Protein AF-A0A9Q3KS85-F1 (afdb_monomer_lite)

Radius of gyration: 20.5 Å; chains: 1; bounding box: 50×27×51 Å

Secondary structure (DSSP, 8-state):
-HHHHHHHHHHTGGGS--SSS-TT--TT-PPP---SSPSSPS----PPPPPPPHHHHHHHHHHHHHHHHTTSS---S--

Structure (mmCIF, N/CA/C/O backbone):
data_AF-A0A9Q3KS85-F1
#
_entry.id   AF-A0A9Q3KS85-F1
#
loop_
_atom_site.group_PDB
_atom_site.id
_atom_site.type_symbol
_atom_site.label_atom_id
_atom_site.label_alt_id
_atom_site.label_comp_id
_atom_site.label_asym_id
_atom_site.label_entity_id
_atom_site.label_seq_id
_atom_site.pdbx_PDB_ins_code
_atom_site.Cartn_x
_atom_site.Cartn_y
_atom_site.Cartn_z
_atom_site.occupancy
_atom_site.B_iso_or_equiv
_atom_site.auth_seq_id
_atom_site.auth_comp_id
_atom_site.auth_asym_id
_atom_site.auth_atom_id
_atom_site.pdbx_PDB_model_num
ATOM 1 N N . MET A 1 1 ? -32.023 8.428 21.811 1.00 69.00 1 MET A N 1
ATOM 2 C CA . MET A 1 1 ? -31.522 8.697 20.436 1.00 69.00 1 MET A CA 1
ATOM 3 C C . MET A 1 1 ? -30.014 8.456 20.336 1.00 69.00 1 MET A C 1
ATOM 5 O O . MET A 1 1 ? -29.604 7.675 19.492 1.00 69.00 1 MET A O 1
ATOM 9 N N . LYS A 1 2 ? -29.210 9.035 21.242 1.00 85.50 2 LYS A N 1
ATOM 10 C CA . LYS A 1 2 ? -27.751 8.837 21.323 1.00 85.50 2 LYS A CA 1
ATOM 11 C C . LYS A 1 2 ? -27.328 7.369 21.507 1.00 85.50 2 LYS A C 1
ATOM 13 O O . LYS A 1 2 ? -26.437 6.906 20.813 1.00 85.50 2 LYS A O 1
ATOM 18 N N . GLU A 1 3 ? -28.026 6.627 22.365 1.00 93.25 3 GLU A N 1
ATOM 19 C CA . GLU A 1 3 ? -27.763 5.195 22.592 1.00 93.25 3 GLU A CA 1
ATOM 20 C C . GLU A 1 3 ? -27.958 4.362 21.324 1.00 93.25 3 GLU A C 1
ATOM 22 O O . GLU A 1 3 ? -27.070 3.610 20.952 1.00 93.25 3 GLU A O 1
ATOM 27 N N . LYS A 1 4 ? -29.062 4.574 20.592 1.00 93.50 4 LYS A N 1
ATOM 28 C CA . LYS A 1 4 ? -29.324 3.883 19.317 1.00 93.50 4 LYS A CA 1
ATOM 29 C C . LYS A 1 4 ? -28.245 4.158 18.267 1.00 93.50 4 LYS A C 1
ATOM 31 O O . LYS A 1 4 ? -27.910 3.264 17.500 1.00 93.50 4 LYS A O 1
ATOM 36 N N . LEU A 1 5 ? -27.718 5.383 18.230 1.00 92.50 5 LEU A N 1
ATOM 37 C CA . LEU A 1 5 ? -26.626 5.741 17.327 1.00 92.50 5 LEU A CA 1
ATOM 38 C C . LEU A 1 5 ? -25.333 5.007 17.700 1.00 92.50 5 LEU A C 1
ATOM 40 O O . LEU A 1 5 ? -24.698 4.431 16.826 1.00 92.50 5 LEU A O 1
ATOM 44 N N . ILE A 1 6 ? -24.962 4.990 18.981 1.00 94.56 6 ILE A N 1
ATOM 45 C CA . ILE A 1 6 ? -23.773 4.265 19.455 1.00 94.56 6 ILE A CA 1
ATOM 46 C C . ILE A 1 6 ? -23.897 2.773 19.133 1.00 94.56 6 ILE A C 1
ATOM 48 O O . ILE A 1 6 ? -22.956 2.174 18.623 1.00 94.56 6 ILE A O 1
ATOM 52 N N . ASP A 1 7 ? -25.077 2.203 19.358 1.00 95.94 7 ASP A N 1
ATOM 53 C CA . ASP A 1 7 ? -25.367 0.799 19.086 1.00 95.94 7 ASP A CA 1
ATOM 54 C C . ASP A 1 7 ? -25.225 0.462 17.590 1.00 95.94 7 ASP A C 1
ATOM 56 O O . ASP A 1 7 ? -24.670 -0.573 17.220 1.00 95.94 7 ASP A O 1
ATOM 60 N N . LEU A 1 8 ? -25.672 1.368 16.712 1.00 94.69 8 LEU A N 1
ATOM 61 C CA . LEU A 1 8 ? -25.516 1.244 15.262 1.00 94.69 8 LEU A CA 1
ATOM 62 C C . LEU A 1 8 ? -24.047 1.340 14.827 1.00 94.69 8 LEU A C 1
ATOM 64 O O . LEU A 1 8 ? -23.596 0.527 14.017 1.00 94.69 8 LEU A O 1
ATOM 68 N N . LEU A 1 9 ? -23.304 2.312 15.362 1.00 92.50 9 LEU A N 1
ATOM 69 C CA . LEU A 1 9 ? -21.883 2.499 15.062 1.00 92.50 9 LEU A CA 1
ATOM 70 C C . LEU A 1 9 ? -21.059 1.294 15.523 1.00 92.50 9 LEU A C 1
ATOM 72 O O . LEU A 1 9 ? -20.205 0.818 14.784 1.00 92.50 9 LEU A O 1
ATOM 76 N N . PHE A 1 10 ? -21.362 0.752 16.704 1.00 92.12 10 PHE A N 1
ATOM 77 C CA . PHE A 1 10 ? -20.679 -0.423 17.235 1.00 92.12 10 PHE A CA 1
ATOM 78 C C . PHE A 1 10 ? -20.958 -1.680 16.400 1.00 92.12 10 PHE A C 1
ATOM 80 O O . PHE A 1 10 ? -20.035 -2.436 16.094 1.00 92.12 10 PHE A O 1
ATOM 87 N N . LYS A 1 11 ? -22.211 -1.881 15.968 1.00 95.94 11 LYS A N 1
ATOM 88 C CA . LYS A 1 11 ? -22.588 -2.974 15.051 1.00 95.94 11 LYS A CA 1
ATOM 89 C C . LYS A 1 11 ? -21.913 -2.845 13.687 1.00 95.94 11 LYS A C 1
ATOM 91 O O . LYS A 1 11 ? -21.528 -3.851 13.103 1.00 95.94 11 LYS A O 1
ATOM 96 N N . SER A 1 12 ? -21.736 -1.615 13.211 1.00 92.44 12 SER A N 1
ATOM 97 C CA . SER A 1 12 ? -21.151 -1.309 11.900 1.00 92.44 12 SER A CA 1
ATOM 98 C C . SER A 1 12 ? -19.651 -1.014 11.964 1.00 92.44 12 SER A C 1
ATOM 100 O O . SER A 1 12 ? -19.111 -0.463 11.013 1.00 92.44 12 SER A O 1
ATOM 102 N N . LYS A 1 13 ? -18.960 -1.354 13.061 1.00 87.88 13 LYS A N 1
ATOM 103 C CA . LYS A 1 13 ? -17.551 -0.982 13.277 1.00 87.88 13 LYS A CA 1
ATOM 104 C C . LYS A 1 13 ? -16.616 -1.399 12.130 1.00 87.88 13 LYS A C 1
ATOM 106 O O . LYS A 1 13 ? -15.710 -0.651 11.800 1.00 87.88 13 LYS A O 1
ATOM 111 N N . ASN A 1 14 ? -16.896 -2.533 11.481 1.00 84.69 14 ASN A N 1
ATOM 112 C CA . ASN A 1 14 ? -16.107 -3.059 10.361 1.00 84.69 14 ASN A CA 1
ATOM 113 C C . ASN A 1 14 ? -16.324 -2.285 9.044 1.00 84.69 14 ASN A C 1
ATOM 115 O O . ASN A 1 14 ? -15.642 -2.545 8.062 1.00 84.69 14 ASN A O 1
ATOM 119 N N . ALA A 1 15 ? -17.307 -1.381 8.983 1.00 84.81 15 ALA A N 1
ATOM 120 C CA . ALA A 1 15 ? -17.527 -0.510 7.827 1.00 84.81 15 ALA A CA 1
ATOM 121 C C . ALA A 1 15 ? -16.631 0.742 7.857 1.00 84.81 15 ALA A C 1
ATOM 123 O O . ALA A 1 15 ? -16.614 1.507 6.894 1.00 84.81 15 ALA A O 1
ATOM 124 N N . PHE A 1 16 ? -15.915 0.977 8.960 1.00 84.62 16 PHE A N 1
ATOM 125 C CA . PHE A 1 16 ? -15.000 2.101 9.118 1.00 84.62 16 PHE A CA 1
ATOM 126 C C . PHE A 1 16 ? -13.565 1.629 8.908 1.00 84.62 16 PHE A C 1
ATOM 128 O O . PHE A 1 16 ? -13.174 0.586 9.420 1.00 84.62 16 PHE A O 1
ATOM 135 N N . SER A 1 17 ? -12.771 2.420 8.186 1.00 76.94 17 SER A N 1
ATOM 136 C CA . SER A 1 17 ? -11.348 2.134 8.011 1.00 76.94 17 SER A CA 1
ATOM 137 C C . SER A 1 17 ? -10.614 2.309 9.337 1.00 76.94 17 SER A C 1
ATOM 139 O O . SER A 1 17 ? -10.775 3.331 10.009 1.00 76.94 17 SER A O 1
ATOM 141 N N . THR A 1 18 ? -9.766 1.345 9.677 1.00 77.06 18 THR A N 1
ATOM 142 C CA . THR A 1 18 ? -8.799 1.456 10.773 1.00 77.06 18 THR A CA 1
ATOM 143 C C . THR A 1 18 ? -7.375 1.438 10.223 1.00 77.06 18 THR A C 1
ATOM 145 O O . THR A 1 18 ? -7.152 1.117 9.059 1.00 77.06 18 THR A O 1
ATOM 148 N N . ASP A 1 19 ? -6.403 1.795 11.056 1.00 72.44 19 ASP A N 1
ATOM 149 C CA . ASP A 1 19 ? -4.966 1.712 10.770 1.00 72.44 19 ASP A CA 1
ATOM 150 C C . ASP A 1 19 ? -4.405 0.281 10.897 1.00 72.44 19 ASP A C 1
ATOM 152 O O . ASP A 1 19 ? -3.216 0.058 10.688 1.00 72.44 19 ASP A O 1
ATOM 156 N N . LYS A 1 20 ? -5.251 -0.693 11.257 1.00 72.75 20 LYS A N 1
ATOM 157 C CA . LYS A 1 20 ? -4.858 -2.080 11.563 1.00 72.75 20 LYS A CA 1
ATOM 158 C C . LYS A 1 20 ? -5.350 -3.097 10.546 1.00 72.75 20 LYS A C 1
ATOM 160 O O . LYS A 1 20 ? -4.970 -4.263 10.625 1.00 72.75 20 LYS A O 1
ATOM 165 N N . GLU A 1 21 ? -6.222 -2.681 9.639 1.00 75.75 21 GLU A N 1
ATOM 166 C CA . GLU A 1 21 ? -6.844 -3.555 8.653 1.00 75.75 21 GLU A CA 1
ATOM 167 C C . GLU A 1 21 ? -6.307 -3.213 7.260 1.00 75.75 21 GLU A C 1
ATOM 169 O O . GLU A 1 21 ? -6.203 -2.032 6.919 1.00 75.75 21 GLU A O 1
ATOM 174 N N . PRO A 1 22 ? -5.950 -4.217 6.441 1.00 75.31 22 PRO A N 1
ATOM 175 C CA . PRO A 1 22 ? -5.374 -3.971 5.128 1.00 75.31 22 PRO A CA 1
ATOM 176 C C . PRO A 1 22 ? -6.372 -3.245 4.220 1.00 75.31 22 PRO A C 1
ATOM 178 O O . PRO A 1 22 ? -7.501 -3.698 4.009 1.00 75.31 22 PRO A O 1
ATOM 181 N N . ILE A 1 23 ? -5.935 -2.128 3.639 1.00 71.38 23 ILE A N 1
ATOM 182 C CA . ILE A 1 23 ? -6.735 -1.348 2.695 1.00 71.38 23 ILE A CA 1
ATOM 183 C C . ILE A 1 23 ? -6.600 -2.023 1.332 1.00 71.38 23 ILE A C 1
ATOM 185 O O . ILE A 1 23 ? -5.619 -1.820 0.625 1.00 71.38 23 ILE A O 1
ATOM 189 N N . GLY A 1 24 ? -7.582 -2.838 0.949 1.00 63.34 24 GLY A N 1
ATOM 190 C CA . GLY A 1 24 ? -7.672 -3.340 -0.427 1.00 63.34 24 GLY A CA 1
ATOM 191 C C . GLY A 1 24 ? -7.551 -4.848 -0.615 1.00 63.34 24 GLY A C 1
ATOM 192 O O . GLY A 1 24 ? -7.521 -5.297 -1.755 1.00 63.34 24 GLY A O 1
ATOM 193 N N . ALA A 1 25 ? -7.587 -5.653 0.451 1.00 63.84 25 ALA A N 1
ATOM 194 C CA . ALA A 1 25 ? -7.791 -7.102 0.334 1.00 63.84 25 ALA A CA 1
ATOM 195 C C . ALA A 1 25 ? -9.268 -7.455 0.027 1.00 63.84 25 ALA A C 1
ATOM 197 O O . ALA A 1 25 ? -9.848 -8.350 0.641 1.00 63.84 25 ALA A O 1
ATOM 198 N N . ILE A 1 26 ? -9.904 -6.714 -0.889 1.00 69.94 26 ILE A N 1
ATOM 199 C CA . ILE A 1 26 ? -11.277 -6.979 -1.324 1.00 69.94 26 ILE A CA 1
ATOM 200 C C . ILE A 1 26 ? -11.214 -8.030 -2.428 1.00 69.94 26 ILE A C 1
ATOM 202 O O . ILE A 1 26 ? -10.779 -7.756 -3.545 1.00 69.94 26 ILE A O 1
ATOM 206 N N . PHE A 1 27 ? -11.640 -9.240 -2.090 1.00 70.31 27 PHE A N 1
ATOM 207 C CA . PHE A 1 27 ? -11.701 -10.360 -3.021 1.00 70.31 27 PHE A CA 1
ATOM 208 C C . PHE A 1 27 ? -12.645 -10.055 -4.196 1.00 70.31 27 PHE A C 1
ATOM 210 O O . PHE A 1 27 ? -13.757 -9.569 -3.977 1.00 70.31 27 PHE A O 1
ATOM 217 N N . GLY A 1 28 ? -12.224 -10.366 -5.426 1.00 79.56 28 GLY A N 1
ATOM 218 C CA . GLY A 1 28 ? -13.052 -10.224 -6.632 1.00 79.56 28 GLY A CA 1
ATOM 219 C C . GLY A 1 28 ? -12.920 -8.889 -7.375 1.00 79.56 28 GLY A C 1
ATOM 220 O O . GLY A 1 28 ? -13.650 -8.660 -8.338 1.00 79.56 28 GLY A O 1
ATOM 221 N N . HIS A 1 29 ? -12.016 -8.006 -6.939 1.00 80.50 29 HIS A N 1
ATOM 222 C CA . HIS A 1 29 ? -11.696 -6.736 -7.609 1.00 80.50 29 HIS A CA 1
ATOM 223 C C . HIS A 1 29 ? -10.298 -6.732 -8.245 1.00 80.50 29 HIS A C 1
ATOM 225 O O . HIS A 1 29 ? -9.704 -5.675 -8.466 1.00 80.50 29 HIS A O 1
ATOM 231 N N . GLU A 1 30 ? -9.748 -7.907 -8.531 1.00 84.88 30 GLU A N 1
ATOM 232 C CA . GLU A 1 30 ? -8.473 -8.043 -9.215 1.00 84.88 30 GLU A CA 1
ATOM 233 C C . GLU A 1 30 ? -8.578 -7.489 -10.645 1.00 84.88 30 GLU A C 1
ATOM 235 O O . GLU A 1 30 ? -9.509 -7.796 -11.390 1.00 84.88 30 GLU A O 1
ATOM 240 N N . VAL A 1 31 ? -7.610 -6.661 -11.041 1.00 86.06 31 VAL A N 1
ATOM 241 C CA . VAL A 1 31 ? -7.541 -6.100 -12.394 1.00 86.06 31 VAL A CA 1
ATOM 242 C C . VAL A 1 31 ? -6.510 -6.881 -13.194 1.00 86.06 31 VAL A C 1
ATOM 244 O O . VAL A 1 31 ? -5.335 -6.904 -12.826 1.00 86.06 31 VAL A O 1
ATOM 247 N N . ASP A 1 32 ? -6.942 -7.482 -14.301 1.00 87.19 32 ASP A N 1
ATOM 248 C CA . ASP A 1 32 ? -6.029 -8.069 -15.278 1.00 87.19 32 ASP A CA 1
ATOM 249 C C . ASP A 1 32 ? -5.594 -7.000 -16.289 1.00 87.19 32 ASP A C 1
ATOM 251 O O . ASP A 1 32 ? -6.419 -6.359 -16.945 1.00 87.19 32 ASP A O 1
ATOM 255 N N . ILE A 1 33 ? -4.284 -6.770 -16.380 1.00 85.75 33 ILE A N 1
ATOM 256 C CA . ILE A 1 33 ? -3.691 -5.756 -17.254 1.00 85.75 33 ILE A CA 1
ATOM 257 C C . ILE A 1 33 ? -2.996 -6.477 -18.406 1.00 85.75 33 ILE A C 1
ATOM 259 O O . ILE A 1 33 ? -1.890 -7.000 -18.259 1.00 85.75 33 ILE A O 1
ATOM 263 N N . ILE A 1 34 ? -3.636 -6.454 -19.575 1.00 8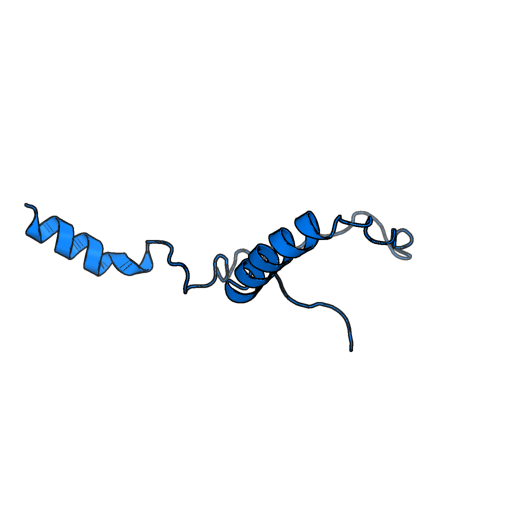7.31 34 ILE A N 1
ATOM 264 C CA . ILE A 1 34 ? -3.142 -7.100 -20.794 1.00 87.31 34 ILE A CA 1
ATOM 265 C C . ILE A 1 34 ? -2.412 -6.070 -21.657 1.00 87.31 34 ILE A C 1
ATOM 267 O O . ILE A 1 34 ? -2.951 -5.013 -21.989 1.00 87.31 34 ILE A O 1
ATOM 271 N N . LEU A 1 35 ? -1.175 -6.383 -22.044 1.00 82.31 35 LEU A N 1
ATOM 272 C CA . LEU A 1 35 ? -0.415 -5.558 -22.980 1.00 82.31 35 LEU A CA 1
ATOM 273 C C . LEU A 1 35 ? -0.935 -5.760 -24.406 1.00 82.31 35 LEU A C 1
ATOM 275 O O . LEU A 1 35 ? -1.179 -6.881 -24.838 1.00 82.31 35 LEU A O 1
ATOM 279 N N . ASN A 1 36 ? -1.034 -4.673 -25.166 1.00 86.25 36 ASN A N 1
ATOM 280 C CA . ASN A 1 36 ? -1.411 -4.688 -26.582 1.00 86.25 36 ASN A CA 1
ATOM 281 C C . ASN A 1 36 ? -0.251 -5.066 -27.527 1.00 86.25 36 ASN A C 1
ATOM 283 O O . ASN A 1 36 ? -0.351 -4.860 -28.734 1.00 86.25 36 ASN A O 1
ATOM 287 N N . VAL A 1 37 ? 0.861 -5.558 -26.981 1.00 80.94 37 VAL A N 1
ATOM 288 C CA . VAL A 1 37 ? 2.079 -5.917 -27.713 1.00 80.94 37 VAL A CA 1
ATOM 289 C C . VAL A 1 37 ? 2.550 -7.307 -27.306 1.00 80.94 37 VAL A C 1
ATOM 291 O O . VAL A 1 37 ? 2.420 -7.710 -26.148 1.00 80.94 37 VAL A O 1
ATOM 294 N N . GLU A 1 38 ? 3.137 -8.025 -28.258 1.00 79.88 38 GLU A N 1
ATOM 295 C CA . GLU A 1 38 ? 3.710 -9.352 -28.042 1.00 79.88 38 GLU A CA 1
ATOM 296 C C . GLU A 1 38 ? 5.199 -9.276 -27.668 1.00 79.88 38 GLU A C 1
ATOM 298 O O . GLU A 1 38 ? 5.853 -8.239 -27.798 1.00 79.88 38 GLU A O 1
ATOM 303 N N . LYS A 1 39 ? 5.748 -10.387 -27.163 1.00 73.81 39 LYS A N 1
ATOM 304 C CA . LYS A 1 39 ? 7.169 -10.480 -26.803 1.00 73.81 39 LYS A CA 1
ATOM 305 C C . LYS A 1 39 ? 8.072 -10.317 -28.048 1.00 73.81 39 LYS A C 1
ATOM 307 O O . LYS A 1 39 ? 7.707 -10.810 -29.110 1.00 73.81 39 LYS A O 1
ATOM 312 N N . PRO A 1 40 ? 9.289 -9.753 -27.913 1.00 73.25 40 PRO A N 1
ATOM 313 C CA . PRO A 1 40 ? 9.896 -9.262 -26.680 1.00 73.25 40 PRO A CA 1
ATOM 314 C C . PRO A 1 40 ? 9.224 -7.965 -26.230 1.00 73.25 40 PRO A C 1
ATOM 316 O O . PRO A 1 40 ? 9.095 -7.021 -27.004 1.00 73.25 40 PRO A O 1
ATOM 319 N N . TYR A 1 41 ? 8.796 -7.931 -24.963 1.00 70.44 41 TYR A N 1
ATOM 320 C CA . TYR A 1 41 ? 8.255 -6.713 -24.366 1.00 70.44 41 TYR A CA 1
ATOM 321 C C . TYR A 1 41 ? 9.261 -5.570 -24.554 1.00 70.44 41 TYR A C 1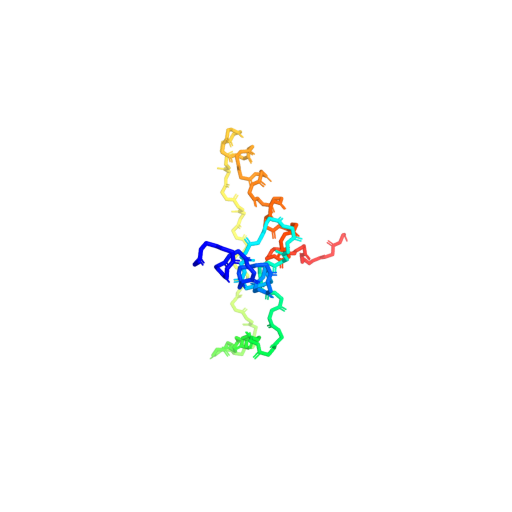
ATOM 323 O O . TYR A 1 41 ? 10.466 -5.851 -24.615 1.00 70.44 41 TYR A O 1
ATOM 331 N N . PRO A 1 42 ? 8.806 -4.302 -24.618 1.00 66.50 42 PRO A N 1
ATOM 332 C CA . PRO A 1 42 ? 9.710 -3.162 -24.667 1.00 66.50 42 PRO A CA 1
ATOM 333 C C . PRO A 1 42 ? 10.830 -3.364 -23.641 1.00 66.50 42 PRO A C 1
ATOM 335 O O . PRO A 1 42 ? 10.522 -3.802 -22.523 1.00 66.50 42 PRO A O 1
ATOM 338 N N . PRO A 1 43 ? 12.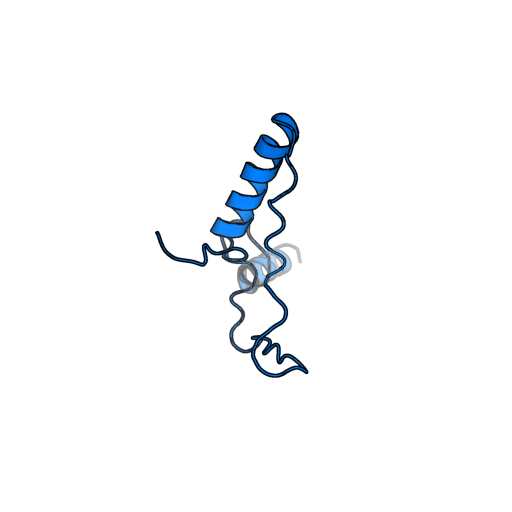107 -3.107 -23.995 1.00 64.50 43 PRO A N 1
ATOM 339 C CA . PRO A 1 43 ? 13.207 -3.246 -23.055 1.00 64.50 43 PRO A CA 1
ATOM 340 C C . PRO A 1 43 ? 12.796 -2.566 -21.761 1.00 64.50 43 PRO A C 1
ATOM 342 O O . PRO A 1 43 ? 12.357 -1.412 -21.810 1.00 64.50 43 PRO A O 1
ATOM 345 N N . LEU A 1 44 ? 12.860 -3.293 -20.635 1.00 63.00 44 LEU A N 1
ATOM 346 C CA . LEU A 1 44 ? 12.525 -2.721 -19.338 1.00 63.00 44 LEU A CA 1
ATOM 347 C C . LEU A 1 44 ? 13.198 -1.353 -19.275 1.00 63.00 44 LEU A C 1
ATOM 349 O O . LEU A 1 44 ? 14.424 -1.265 -19.384 1.00 63.00 44 LEU A O 1
ATOM 353 N N . LEU A 1 45 ? 12.411 -0.296 -19.087 1.00 58.69 45 LEU A N 1
ATOM 354 C CA . LEU A 1 45 ? 12.933 1.010 -18.722 1.00 58.69 45 LEU A CA 1
ATOM 355 C C . LEU A 1 45 ? 13.459 0.890 -17.283 1.00 58.69 45 LEU A C 1
ATOM 357 O O . LEU A 1 45 ? 12.917 1.491 -16.363 1.00 58.69 45 LEU A O 1
ATOM 361 N N . ARG A 1 46 ? 14.516 0.090 -17.068 1.00 64.38 46 ARG A N 1
ATOM 362 C CA . ARG A 1 46 ? 15.348 0.077 -15.862 1.00 64.38 46 ARG A CA 1
ATOM 363 C C . ARG A 1 46 ? 16.159 1.363 -15.874 1.00 64.38 46 ARG A C 1
ATOM 365 O O . ARG A 1 46 ? 17.381 1.364 -15.968 1.00 64.38 46 ARG A O 1
ATOM 372 N N . ARG A 1 47 ? 15.456 2.489 -15.829 1.00 73.00 47 ARG A N 1
ATOM 373 C CA . ARG A 1 47 ? 16.068 3.720 -15.372 1.00 73.00 47 ARG A CA 1
ATOM 374 C C . ARG A 1 47 ? 16.340 3.496 -13.888 1.00 73.00 47 ARG A C 1
ATOM 376 O O . ARG A 1 47 ? 15.435 3.028 -13.190 1.00 73.00 47 ARG A O 1
ATOM 383 N N . PRO A 1 48 ? 17.564 3.751 -13.408 1.00 77.44 48 PRO A N 1
ATOM 384 C CA . PRO A 1 48 ? 17.788 3.763 -11.974 1.00 77.44 48 PRO A CA 1
ATOM 385 C C . PRO A 1 48 ? 16.794 4.742 -11.344 1.00 77.44 48 PRO A C 1
ATOM 387 O O . PRO A 1 48 ? 16.43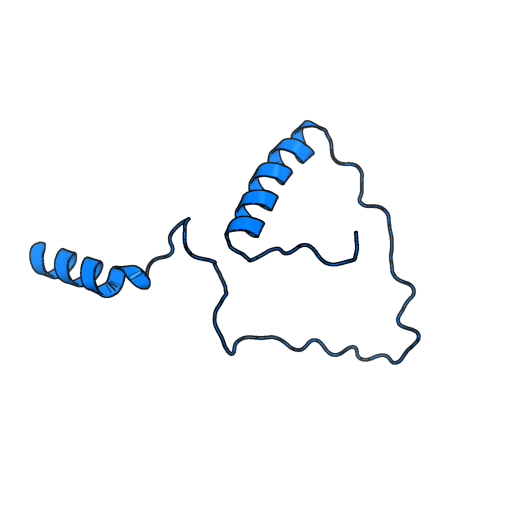9 5.754 -11.956 1.00 77.44 48 PRO A O 1
ATOM 390 N N . ALA A 1 49 ? 16.325 4.426 -10.138 1.00 82.81 49 ALA A N 1
ATOM 391 C CA . ALA A 1 49 ? 15.527 5.378 -9.383 1.00 82.81 49 ALA A CA 1
ATOM 392 C C . ALA A 1 49 ? 16.319 6.686 -9.251 1.00 82.81 49 ALA A C 1
ATOM 394 O O . ALA A 1 49 ? 17.527 6.667 -8.997 1.00 82.81 49 ALA A O 1
ATOM 395 N N . TYR A 1 50 ? 15.648 7.817 -9.454 1.00 85.25 50 TYR A N 1
ATOM 396 C CA . TYR A 1 50 ? 16.284 9.110 -9.248 1.00 85.25 50 TYR A CA 1
ATOM 397 C C . TYR A 1 50 ? 16.740 9.234 -7.787 1.00 85.25 50 TYR A C 1
ATOM 399 O O . TYR A 1 50 ? 16.027 8.781 -6.886 1.00 85.25 50 TYR A O 1
ATOM 407 N N . PRO A 1 51 ? 17.916 9.832 -7.530 1.00 86.62 51 PRO A N 1
ATOM 408 C CA . PRO A 1 51 ? 18.397 10.002 -6.171 1.00 86.62 51 PRO A CA 1
ATOM 409 C C . PRO A 1 51 ? 17.446 10.920 -5.394 1.00 86.62 51 PRO A C 1
ATOM 411 O O . PRO A 1 51 ? 17.146 12.033 -5.825 1.00 86.62 51 PRO A O 1
ATOM 414 N N . ALA A 1 52 ? 16.987 10.453 -4.236 1.00 89.06 52 ALA A N 1
ATOM 415 C CA . ALA A 1 52 ? 16.249 11.264 -3.275 1.00 89.06 52 ALA A CA 1
ATOM 416 C C . ALA A 1 52 ? 17.222 11.919 -2.283 1.00 89.06 52 ALA A C 1
ATOM 418 O O . ALA A 1 52 ? 18.263 11.347 -1.955 1.00 89.06 52 ALA A O 1
ATOM 419 N N . SER A 1 53 ? 16.878 13.105 -1.773 1.00 94.12 53 SER A N 1
ATOM 420 C CA . SER A 1 53 ? 17.609 13.694 -0.644 1.00 94.12 53 SER A CA 1
ATOM 421 C C . SER A 1 53 ? 17.427 12.839 0.615 1.00 94.12 53 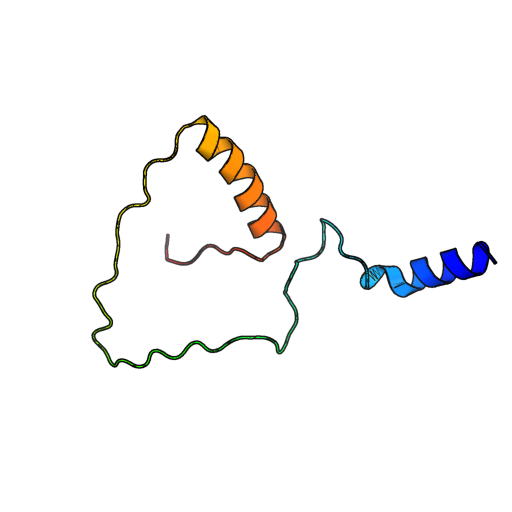SER A C 1
ATOM 423 O O . SER A 1 53 ? 16.427 12.131 0.738 1.00 94.12 53 SER A O 1
ATOM 425 N N . SER A 1 54 ? 18.359 12.918 1.570 1.00 93.69 54 SER A N 1
ATOM 426 C CA . SER A 1 54 ? 18.268 12.181 2.844 1.00 93.69 54 SER A CA 1
ATOM 427 C C . SER A 1 54 ? 16.937 12.433 3.554 1.00 93.69 54 SER A C 1
ATOM 429 O O . SER A 1 54 ? 16.210 11.495 3.862 1.00 93.69 54 SER A O 1
ATOM 431 N N . ARG A 1 55 ? 16.554 13.709 3.679 1.00 94.44 55 ARG A N 1
ATOM 432 C CA . ARG A 1 55 ? 15.270 14.121 4.259 1.00 94.44 55 ARG A CA 1
ATOM 433 C C . ARG A 1 55 ? 14.066 13.531 3.520 1.00 94.44 55 ARG A C 1
ATOM 435 O O . ARG A 1 55 ? 13.100 13.122 4.154 1.00 94.44 55 ARG A O 1
ATOM 442 N N . ALA A 1 56 ? 14.092 13.526 2.186 1.00 94.75 56 ALA A N 1
ATOM 443 C CA . ALA A 1 56 ? 12.994 12.963 1.404 1.00 94.75 56 ALA A CA 1
ATOM 444 C C . ALA A 1 56 ? 12.912 11.445 1.587 1.00 94.75 56 ALA A C 1
ATOM 446 O O . ALA A 1 56 ? 11.823 10.901 1.723 1.00 94.75 56 ALA A O 1
ATOM 447 N N . ARG A 1 57 ? 14.062 10.769 1.632 1.00 93.44 57 ARG A N 1
ATOM 448 C CA . ARG A 1 57 ? 14.140 9.325 1.831 1.00 93.44 57 ARG A CA 1
ATOM 449 C C . ARG A 1 57 ? 13.569 8.902 3.185 1.00 93.44 57 ARG A C 1
ATOM 451 O O . ARG A 1 57 ? 12.739 8.005 3.210 1.00 93.44 57 ARG A O 1
ATOM 458 N N . GLU A 1 58 ? 13.949 9.575 4.267 1.00 94.94 58 GLU A N 1
ATOM 459 C CA . GLU A 1 58 ? 13.435 9.289 5.616 1.00 94.94 58 GLU A CA 1
ATOM 460 C C . GLU A 1 58 ? 11.907 9.433 5.690 1.00 94.94 58 GLU A C 1
ATOM 462 O O . GLU A 1 58 ? 11.223 8.558 6.213 1.00 94.94 58 GLU A O 1
ATOM 467 N N . ALA A 1 59 ? 11.352 10.502 5.107 1.00 94.94 59 ALA A N 1
ATOM 468 C CA . ALA A 1 59 ? 9.903 10.701 5.065 1.00 94.94 59 ALA A CA 1
ATOM 469 C C . ALA A 1 59 ? 9.189 9.630 4.220 1.00 94.94 59 ALA A C 1
ATOM 471 O O . ALA A 1 59 ? 8.121 9.148 4.593 1.00 94.94 59 ALA A O 1
ATOM 472 N N . LEU A 1 60 ? 9.781 9.235 3.088 1.00 94.81 60 LEU A N 1
ATOM 473 C CA . LEU A 1 60 ? 9.232 8.184 2.231 1.00 94.81 60 LEU A CA 1
ATOM 474 C C . LEU A 1 60 ? 9.272 6.810 2.906 1.00 94.81 60 LEU A C 1
ATOM 476 O O . LEU A 1 60 ? 8.334 6.039 2.737 1.00 94.81 60 LEU A O 1
ATOM 480 N N . GLU A 1 61 ? 10.318 6.498 3.672 1.00 94.69 61 GLU A N 1
ATOM 481 C CA . GLU A 1 61 ? 10.450 5.212 4.370 1.00 94.69 61 GLU A CA 1
ATOM 482 C C . GLU A 1 61 ? 9.310 4.978 5.374 1.00 94.69 61 GLU A C 1
ATOM 484 O O . GLU A 1 61 ? 8.812 3.855 5.466 1.00 94.69 61 GLU A O 1
ATOM 489 N N . VAL A 1 62 ? 8.829 6.030 6.051 1.00 95.25 62 VAL A N 1
ATOM 490 C CA . VAL A 1 62 ? 7.653 5.950 6.938 1.00 95.25 62 VAL A CA 1
ATOM 491 C C . VAL A 1 62 ? 6.413 5.510 6.158 1.00 95.25 62 VAL A C 1
ATOM 493 O O . VAL A 1 62 ? 5.787 4.513 6.507 1.00 95.25 62 VAL A O 1
ATOM 496 N N . HIS A 1 63 ? 6.103 6.191 5.055 1.00 93.94 63 HIS A N 1
ATOM 497 C CA . HIS A 1 63 ? 4.907 5.892 4.264 1.00 93.94 63 HIS A CA 1
ATOM 498 C C . HIS A 1 63 ? 4.996 4.569 3.505 1.00 93.94 63 HIS A C 1
ATOM 500 O O . HIS A 1 63 ? 4.002 3.861 3.370 1.00 93.94 63 HIS A O 1
ATOM 506 N N . ILE A 1 64 ? 6.182 4.196 3.019 1.00 94.00 64 ILE A N 1
ATOM 507 C CA . ILE A 1 64 ? 6.391 2.887 2.391 1.00 94.00 64 ILE A CA 1
ATOM 508 C C . ILE A 1 64 ? 6.094 1.780 3.402 1.00 94.00 64 ILE A C 1
ATOM 510 O O . ILE A 1 64 ? 5.410 0.819 3.055 1.00 94.00 64 ILE A O 1
ATOM 514 N N . LYS A 1 65 ? 6.565 1.926 4.646 1.00 92.81 65 LYS A N 1
ATOM 515 C CA . LYS A 1 65 ? 6.290 0.961 5.710 1.00 92.81 65 LYS A CA 1
ATOM 516 C C . LYS A 1 65 ? 4.794 0.866 6.013 1.00 92.81 65 LYS A C 1
ATOM 518 O O . LYS A 1 65 ? 4.267 -0.239 6.018 1.00 92.81 65 LYS A O 1
ATOM 523 N N . GLU A 1 66 ? 4.110 1.998 6.172 1.00 90.31 66 GLU A N 1
ATOM 524 C CA . GLU A 1 66 ? 2.652 2.032 6.377 1.00 90.31 66 GLU A CA 1
ATOM 525 C C . GLU A 1 66 ? 1.906 1.292 5.255 1.00 90.31 66 GLU A C 1
ATOM 527 O O . GLU A 1 66 ? 1.050 0.450 5.510 1.00 90.31 66 GLU A O 1
ATOM 532 N N . LEU A 1 67 ? 2.268 1.544 3.995 1.00 89.81 67 LEU A N 1
ATOM 533 C CA . LEU A 1 67 ? 1.641 0.890 2.845 1.00 89.81 67 LEU A CA 1
ATOM 534 C C . LEU A 1 67 ? 1.963 -0.609 2.746 1.00 89.81 67 LEU A C 1
ATOM 536 O O . LEU A 1 67 ? 1.155 -1.367 2.206 1.00 89.81 67 LEU A O 1
ATOM 540 N N . MET A 1 68 ? 3.124 -1.047 3.238 1.00 88.69 68 MET A N 1
ATOM 541 C CA . MET A 1 68 ? 3.448 -2.471 3.355 1.00 88.69 68 MET A CA 1
ATOM 542 C C . MET A 1 68 ? 2.621 -3.148 4.451 1.00 88.69 68 MET A C 1
ATOM 544 O O . MET A 1 68 ? 2.070 -4.221 4.209 1.00 88.69 68 MET A O 1
ATOM 548 N N . ASP A 1 69 ? 2.493 -2.514 5.619 1.00 87.12 69 ASP A N 1
ATOM 549 C CA . ASP A 1 69 ? 1.701 -3.021 6.747 1.00 87.12 69 ASP A CA 1
ATOM 550 C C . ASP A 1 69 ? 0.208 -3.129 6.374 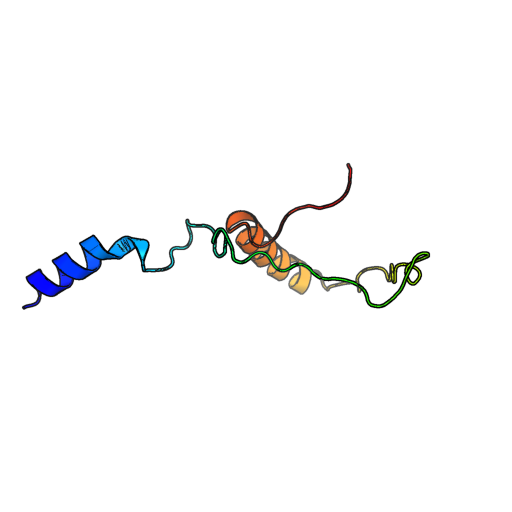1.00 87.12 69 ASP A C 1
ATOM 552 O O . ASP A 1 69 ? -0.466 -4.092 6.742 1.00 87.12 69 ASP A O 1
ATOM 556 N N . LEU A 1 70 ? -0.291 -2.202 5.547 1.00 85.94 70 LEU A N 1
ATOM 557 C CA . LEU A 1 70 ? -1.648 -2.219 4.984 1.00 85.94 70 LEU A CA 1
ATOM 558 C C . LEU A 1 70 ? -1.819 -3.158 3.774 1.00 85.94 70 LEU A C 1
ATOM 560 O O . LEU A 1 70 ? -2.889 -3.171 3.165 1.00 85.94 70 LEU A O 1
ATOM 564 N N . ALA A 1 71 ? -0.788 -3.927 3.409 1.00 84.50 71 ALA A N 1
ATOM 565 C CA . ALA A 1 71 ? -0.762 -4.849 2.269 1.00 84.50 71 ALA A CA 1
ATOM 566 C C . ALA A 1 71 ? -1.051 -4.207 0.894 1.00 84.50 71 ALA A C 1
ATOM 568 O O . ALA A 1 71 ? -1.395 -4.903 -0.063 1.00 84.50 71 ALA A O 1
ATOM 569 N N . VAL A 1 72 ? -0.861 -2.890 0.773 1.00 86.19 72 VAL A N 1
ATOM 570 C CA . VAL A 1 72 ? -0.962 -2.149 -0.495 1.00 86.19 72 VAL A CA 1
ATOM 571 C C . VAL A 1 72 ? 0.305 -2.348 -1.328 1.00 86.19 72 VAL A C 1
ATOM 573 O O . VAL A 1 72 ? 0.242 -2.542 -2.542 1.00 86.19 72 VAL A O 1
ATOM 576 N N . LEU A 1 73 ? 1.472 -2.320 -0.675 1.00 90.19 73 LEU A N 1
ATOM 577 C CA . LEU A 1 73 ? 2.766 -2.611 -1.289 1.00 90.19 73 LEU A CA 1
ATOM 578 C C . LEU A 1 73 ? 3.281 -3.982 -0.845 1.00 90.19 73 LEU A C 1
ATOM 580 O O . LEU A 1 73 ? 3.177 -4.359 0.317 1.00 90.19 73 LEU A O 1
ATOM 584 N N . ARG A 1 74 ? 3.918 -4.709 -1.769 1.00 88.12 74 ARG A N 1
ATOM 585 C CA . ARG A 1 74 ? 4.624 -5.964 -1.477 1.00 88.12 74 ARG A CA 1
ATOM 586 C C . ARG A 1 74 ? 5.968 -6.012 -2.192 1.00 88.12 74 ARG A C 1
ATOM 588 O O . ARG A 1 74 ? 6.094 -5.521 -3.315 1.00 88.12 74 ARG A O 1
ATOM 595 N N . LYS A 1 75 ? 6.962 -6.647 -1.569 1.00 86.88 75 LYS A N 1
ATOM 596 C CA . LYS A 1 75 ? 8.250 -6.934 -2.217 1.00 86.88 75 LYS A CA 1
ATOM 597 C C . LYS A 1 75 ? 8.011 -7.902 -3.385 1.00 86.88 75 LYS A C 1
ATOM 599 O O . LYS A 1 75 ? 7.337 -8.916 -3.223 1.00 86.88 75 LYS A O 1
ATOM 604 N N . VAL A 1 76 ? 8.556 -7.580 -4.556 1.00 85.44 76 VAL A N 1
ATOM 605 C CA . VAL A 1 76 ? 8.516 -8.418 -5.765 1.00 85.44 76 VAL A CA 1
ATOM 606 C C . VAL A 1 76 ? 9.931 -8.566 -6.328 1.00 85.44 76 VAL A C 1
ATOM 608 O O . VAL A 1 76 ? 10.693 -7.601 -6.331 1.00 85.44 76 VAL A O 1
ATOM 611 N N . GLY A 1 77 ? 10.281 -9.763 -6.805 1.00 80.00 77 GLY A N 1
ATOM 612 C CA . GLY A 1 77 ? 11.650 -10.122 -7.209 1.00 80.00 77 GLY A CA 1
ATOM 613 C C . GLY A 1 77 ? 12.374 -10.991 -6.171 1.00 80.00 77 GLY A C 1
ATOM 614 O O . GLY A 1 77 ? 11.929 -11.094 -5.030 1.00 80.00 77 GLY A O 1
ATOM 615 N N . HIS A 1 78 ? 13.453 -11.655 -6.594 1.00 53.47 78 HIS A N 1
ATOM 616 C CA . HIS A 1 78 ? 14.234 -12.577 -5.760 1.00 53.47 78 HIS A CA 1
ATOM 617 C C . HIS A 1 78 ? 15.241 -11.852 -4.854 1.00 53.47 78 HIS A C 1
ATOM 619 O O . HIS A 1 78 ? 15.708 -10.766 -5.201 1.00 53.47 78 HIS A O 1
ATOM 625 N N . ASP A 1 79 ? 15.544 -12.482 -3.713 1.00 43.62 79 ASP A N 1
ATOM 626 C CA . ASP A 1 79 ? 16.789 -12.274 -2.959 1.00 43.62 79 ASP A CA 1
ATOM 627 C C . ASP A 1 79 ? 18.020 -12.602 -3.821 1.00 43.62 79 ASP A C 1
ATOM 629 O O . ASP A 1 79 ? 17.959 -13.598 -4.584 1.00 43.62 79 ASP A O 1
#

Foldseek 3Di:
DVVVVVVVCVVCVVVDDDLQEADPPDPPPDDDDDDPDDPPDDDPPVPDPDDDDPVRVVVVVVVVVSNVSSVVDDDDDDD

Organism: NCBI:txid1389203

pLDDT: mean 82.77, std 11.23, range [43.62, 95.94]

Sequence (79 aa):
MKEKLIDLLFKSKNAFSTDKEPIGAIFGHEVDIILNVEKPYPPLLRRPAYPASSRAREALEVHIKELMDLAVLRKVGHD